Protein AF-A0A925C2P3-F1 (afdb_monomer_lite)

pLDDT: mean 89.3, std 16.52, range [30.08, 98.62]

Foldseek 3Di:
DDPPPVLVVVPPPDDPDADPVVVCVCCVPPDPVSVVVVVCCVVNVDKDKDWDWDADPVRDTDIDIHIHNDDPVDDDDCVLVVLVLLLVLLQVVQVVCVVVVDDQAPADWDDDPDPVDDTAAADPVDPVRGDGSVVLSCCCVPPVDPVSSVSSCVSCDPVNSQVVCVVSVNPD

Structure (mmCIF, N/CA/C/O backbone):
data_AF-A0A925C2P3-F1
#
_entry.id   AF-A0A925C2P3-F1
#
loop_
_atom_site.group_PDB
_atom_site.id
_atom_site.type_symbol
_atom_site.label_atom_id
_atom_site.label_alt_id
_atom_site.label_comp_id
_atom_site.label_asym_id
_atom_site.label_entity_id
_atom_site.label_seq_id
_atom_site.pdbx_PDB_ins_code
_atom_site.Cartn_x
_atom_site.Cartn_y
_atom_site.Cartn_z
_atom_site.occupancy
_atom_site.B_iso_or_equiv
_atom_site.auth_seq_id
_atom_site.auth_comp_id
_atom_site.auth_asym_id
_atom_site.auth_atom_id
_atom_site.pdbx_PDB_model_num
ATOM 1 N N . MET A 1 1 ? -20.516 -15.711 -7.154 1.00 32.41 1 MET A N 1
ATOM 2 C CA . MET A 1 1 ? -19.535 -16.122 -8.179 1.00 32.41 1 MET A CA 1
ATOM 3 C C . MET A 1 1 ? -19.329 -14.939 -9.125 1.00 32.41 1 MET A C 1
ATOM 5 O O . MET A 1 1 ? -20.010 -14.834 -10.130 1.00 32.41 1 MET A O 1
ATOM 9 N N . PHE A 1 2 ? -18.489 -13.970 -8.743 1.00 30.08 2 PHE A N 1
ATOM 10 C CA . PHE A 1 2 ? -18.128 -12.832 -9.598 1.00 30.08 2 PHE A CA 1
ATOM 11 C C . PHE A 1 2 ? -16.736 -13.103 -10.160 1.00 30.08 2 PHE A C 1
ATOM 13 O O . PHE A 1 2 ? -15.729 -12.717 -9.575 1.00 30.08 2 PHE A O 1
ATOM 20 N N . THR A 1 3 ? -16.671 -13.831 -11.271 1.00 40.31 3 THR A N 1
ATOM 21 C CA . THR A 1 3 ? -15.443 -13.973 -12.056 1.00 40.31 3 THR A CA 1
ATOM 22 C C . THR A 1 3 ? -15.193 -12.646 -12.766 1.00 40.31 3 THR A C 1
ATOM 24 O O . THR A 1 3 ? -15.747 -12.360 -13.829 1.00 40.31 3 THR A O 1
ATOM 27 N N . SER A 1 4 ? -14.415 -11.779 -12.125 1.00 38.50 4 SER A N 1
ATOM 28 C CA . SER A 1 4 ? -13.948 -10.529 -12.711 1.00 38.50 4 SER A CA 1
ATOM 29 C C . SER A 1 4 ? -12.976 -10.842 -13.852 1.00 38.50 4 SER A C 1
ATOM 31 O O . SER A 1 4 ? -11.792 -11.080 -13.624 1.00 38.50 4 SER A O 1
ATOM 33 N N . LYS A 1 5 ? -13.461 -10.787 -15.099 1.00 34.72 5 LYS A N 1
ATOM 34 C CA . LYS A 1 5 ? -12.624 -10.781 -16.318 1.00 34.72 5 LYS A CA 1
ATOM 35 C C . LYS A 1 5 ? -11.516 -9.714 -16.285 1.00 34.72 5 LYS A C 1
ATOM 37 O O . LYS A 1 5 ? -10.525 -9.833 -17.001 1.00 34.72 5 LYS A O 1
ATOM 42 N N . ALA A 1 6 ? -11.659 -8.677 -15.456 1.00 40.41 6 ALA A N 1
ATOM 43 C CA . ALA A 1 6 ? -10.630 -7.657 -15.289 1.00 40.41 6 ALA A CA 1
ATOM 44 C C . ALA A 1 6 ? -9.373 -8.195 -14.580 1.00 40.41 6 ALA A C 1
ATOM 46 O O . ALA A 1 6 ? -8.286 -7.691 -14.840 1.00 40.41 6 ALA A O 1
ATOM 47 N N . PHE A 1 7 ? -9.499 -9.231 -13.741 1.00 39.03 7 PHE A N 1
ATOM 48 C CA . PHE A 1 7 ? -8.364 -9.798 -13.006 1.00 39.03 7 PHE A CA 1
ATOM 49 C C . PHE A 1 7 ? -7.545 -10.781 -13.856 1.00 39.03 7 PHE A C 1
ATOM 51 O O . PHE A 1 7 ? -6.320 -10.717 -13.850 1.00 39.03 7 PHE A O 1
ATOM 58 N N . GLU A 1 8 ? -8.197 -11.598 -14.692 1.00 32.56 8 GLU A N 1
ATOM 59 C CA . GLU A 1 8 ? -7.490 -12.463 -15.657 1.00 32.56 8 GLU A CA 1
ATOM 60 C C . GLU A 1 8 ? -6.666 -11.660 -16.679 1.00 32.56 8 GLU A C 1
ATOM 62 O O . GLU A 1 8 ? -5.642 -12.130 -17.173 1.00 32.56 8 GLU A O 1
ATOM 67 N N . THR A 1 9 ? -7.058 -10.411 -16.947 1.00 38.78 9 THR A N 1
ATOM 68 C CA . THR A 1 9 ? -6.320 -9.519 -17.856 1.00 38.78 9 THR A CA 1
ATOM 69 C C . THR A 1 9 ? -5.008 -9.010 -17.236 1.00 38.78 9 THR A C 1
ATOM 71 O O . THR A 1 9 ? -4.098 -8.635 -17.969 1.00 38.78 9 THR A O 1
ATOM 74 N N . PHE A 1 10 ? -4.869 -9.027 -15.904 1.00 43.25 10 PHE A N 1
ATOM 75 C CA . PHE A 1 10 ? -3.650 -8.576 -15.222 1.00 43.25 10 PHE A CA 1
ATOM 76 C C . PHE A 1 10 ? -2.522 -9.621 -15.274 1.00 43.25 10 PHE A C 1
ATOM 78 O O . PHE A 1 10 ? -1.349 -9.261 -15.291 1.00 43.25 10 PHE A O 1
ATOM 85 N N . LEU A 1 11 ? -2.870 -10.912 -15.352 1.00 41.72 11 LEU A N 1
ATOM 86 C CA . LEU A 1 11 ? -1.906 -12.021 -15.315 1.00 41.72 11 LEU A CA 1
ATOM 87 C C . LEU A 1 11 ? -1.462 -12.511 -16.703 1.00 41.72 11 LEU A C 1
ATOM 89 O O . LEU A 1 11 ? -0.439 -13.181 -16.817 1.00 41.72 11 LEU A O 1
ATOM 93 N N . MET A 1 12 ? -2.167 -12.151 -17.780 1.00 40.62 12 MET A N 1
ATOM 94 C CA . MET A 1 12 ? -1.758 -12.495 -19.148 1.00 40.62 12 MET A CA 1
ATOM 95 C C . MET A 1 12 ? -0.892 -11.406 -19.795 1.00 40.62 12 MET A C 1
ATOM 97 O O . MET A 1 12 ? -1.240 -10.832 -20.828 1.00 40.62 12 MET A O 1
ATOM 101 N N . VAL A 1 13 ? 0.290 -11.150 -19.228 1.00 48.12 13 VAL A N 1
ATOM 102 C CA . VAL A 1 13 ? 1.361 -10.464 -19.968 1.00 48.12 13 VAL A CA 1
ATOM 103 C C . VAL A 1 13 ? 1.986 -11.477 -20.929 1.00 48.12 13 VAL A C 1
ATOM 105 O O . VAL A 1 13 ? 2.856 -12.269 -20.573 1.00 48.12 13 VAL A O 1
ATOM 108 N N . LYS A 1 14 ? 1.511 -11.482 -22.180 1.00 43.12 14 LYS A N 1
ATOM 109 C CA . LYS A 1 14 ? 2.168 -12.204 -23.275 1.00 43.12 14 LYS A CA 1
ATOM 110 C C . LYS A 1 14 ? 3.537 -11.562 -23.552 1.00 43.12 14 LYS A C 1
ATOM 112 O O . LYS A 1 14 ? 3.620 -10.474 -24.109 1.00 43.12 14 LYS A O 1
ATOM 117 N N . SER A 1 15 ? 4.591 -12.303 -23.213 1.00 44.00 15 SER A N 1
ATOM 118 C CA . SER A 1 15 ? 6.022 -12.054 -23.463 1.00 44.00 15 SER A CA 1
ATOM 119 C C . SER A 1 15 ? 6.695 -10.937 -22.643 1.00 44.00 15 SER A C 1
ATOM 121 O O . SER A 1 15 ? 6.367 -9.755 -22.724 1.00 44.00 15 SER A O 1
ATOM 123 N N . TYR A 1 16 ? 7.715 -11.344 -21.884 1.00 54.50 16 TYR A N 1
ATOM 124 C CA . TYR A 1 16 ? 8.646 -10.499 -21.131 1.00 54.50 16 TYR A CA 1
ATOM 125 C C . TYR A 1 16 ? 9.708 -9.872 -22.054 1.00 54.50 16 TYR A C 1
ATOM 127 O O . TYR A 1 16 ? 10.902 -10.080 -21.859 1.00 54.50 16 TYR A O 1
ATOM 135 N N . GLN A 1 17 ? 9.304 -9.177 -23.120 1.00 59.97 17 GLN A N 1
ATOM 136 C CA . GLN A 1 17 ? 10.251 -8.388 -23.913 1.00 59.97 17 GLN A CA 1
ATOM 137 C C . GLN A 1 17 ? 10.283 -6.936 -23.452 1.00 59.97 17 GLN A C 1
ATOM 139 O O . GLN A 1 17 ? 9.242 -6.279 -23.368 1.00 59.97 17 GLN A O 1
ATOM 144 N N . ASP A 1 18 ? 11.485 -6.438 -23.165 1.00 73.19 18 ASP A N 1
ATOM 145 C CA . ASP A 1 18 ? 11.716 -5.032 -22.858 1.00 73.19 18 ASP A CA 1
ATOM 146 C C . ASP A 1 18 ? 11.095 -4.150 -23.939 1.00 73.19 18 ASP A C 1
ATOM 148 O O . ASP A 1 18 ? 11.393 -4.257 -25.130 1.00 73.19 18 ASP A O 1
ATOM 152 N N . THR A 1 19 ? 10.225 -3.241 -23.516 1.00 78.62 19 THR A N 1
ATOM 153 C CA . THR A 1 19 ? 9.612 -2.309 -24.450 1.00 78.62 19 THR A CA 1
ATOM 154 C C . THR A 1 19 ? 10.588 -1.185 -24.754 1.00 78.62 19 THR A C 1
ATOM 156 O O . THR A 1 19 ? 10.942 -0.379 -23.889 1.00 78.62 19 THR A O 1
ATOM 159 N N . THR A 1 20 ? 10.993 -1.082 -26.020 1.00 86.88 20 THR A N 1
ATOM 160 C CA . THR A 1 20 ? 11.868 -0.002 -26.496 1.00 86.88 20 THR A CA 1
ATOM 161 C C . THR A 1 20 ? 11.282 1.377 -26.190 1.00 86.88 20 THR A C 1
ATOM 163 O O . THR A 1 20 ? 12.023 2.308 -25.890 1.00 86.88 20 THR A O 1
ATOM 166 N N . PHE A 1 21 ? 9.949 1.495 -26.182 1.00 90.56 21 PHE A N 1
ATOM 167 C CA . PHE A 1 21 ? 9.240 2.718 -25.813 1.00 90.56 21 PHE A CA 1
ATOM 168 C C . PHE A 1 21 ? 9.634 3.243 -24.425 1.00 90.56 21 PHE A C 1
ATOM 170 O O . PHE A 1 21 ? 10.065 4.389 -24.322 1.00 90.56 21 PHE A O 1
ATOM 177 N N . LEU A 1 22 ? 9.513 2.426 -23.369 1.00 90.56 22 LEU A N 1
ATOM 178 C CA . LEU A 1 22 ? 9.744 2.889 -21.996 1.00 90.56 22 LEU A CA 1
ATOM 179 C C . LEU A 1 22 ? 11.212 3.256 -21.778 1.00 90.56 22 LEU A C 1
ATOM 181 O O . LEU A 1 22 ? 11.508 4.310 -21.217 1.00 90.56 22 LEU A O 1
ATOM 185 N N . ARG A 1 23 ? 12.132 2.440 -22.306 1.00 90.56 23 ARG A N 1
ATOM 186 C CA . ARG A 1 23 ? 13.568 2.741 -22.290 1.00 90.56 23 ARG A CA 1
ATOM 187 C C . ARG A 1 23 ? 13.873 4.074 -22.980 1.00 90.56 23 ARG A C 1
ATOM 189 O O . ARG A 1 23 ? 14.553 4.918 -22.400 1.00 90.56 23 ARG A O 1
ATOM 196 N N . ASN A 1 24 ? 13.364 4.284 -24.194 1.00 92.62 24 ASN A N 1
ATOM 197 C CA . ASN A 1 24 ? 13.619 5.508 -24.959 1.00 92.62 24 ASN A CA 1
ATOM 198 C C . ASN A 1 24 ? 12.997 6.740 -24.295 1.00 92.62 24 ASN A C 1
ATOM 200 O O . ASN A 1 24 ? 13.617 7.804 -24.265 1.00 92.62 24 ASN A O 1
ATOM 204 N N . LEU A 1 25 ? 11.794 6.603 -23.731 1.00 92.50 25 LEU A N 1
ATOM 205 C CA . LEU A 1 25 ? 11.141 7.669 -22.979 1.00 92.50 25 LEU A CA 1
ATOM 206 C C . LEU A 1 25 ? 11.994 8.088 -21.777 1.00 92.50 25 LEU A C 1
ATOM 208 O O . LEU A 1 25 ? 12.277 9.274 -21.619 1.00 92.50 25 LEU A O 1
ATOM 212 N N . LEU A 1 26 ? 12.454 7.121 -20.978 1.00 92.94 26 LEU A N 1
ATOM 213 C CA . LEU A 1 26 ? 13.310 7.386 -19.823 1.00 92.94 26 LEU A CA 1
ATOM 214 C C . LEU A 1 26 ? 14.617 8.054 -20.250 1.00 92.94 26 LEU A C 1
ATOM 216 O O . LEU A 1 26 ? 14.940 9.114 -19.735 1.00 92.94 26 LEU A O 1
ATOM 220 N N . ILE A 1 27 ? 15.342 7.502 -21.226 1.00 91.31 27 ILE A N 1
ATOM 221 C CA . ILE A 1 27 ? 16.639 8.053 -21.655 1.00 91.31 27 ILE A CA 1
ATOM 222 C C . ILE A 1 27 ? 16.495 9.471 -22.228 1.00 91.31 27 ILE A C 1
ATOM 224 O O . ILE A 1 27 ? 17.313 10.339 -21.924 1.00 91.31 27 ILE A O 1
ATOM 228 N N . SER A 1 28 ? 15.458 9.721 -23.034 1.00 95.00 28 SER A N 1
ATOM 229 C CA . SER A 1 28 ? 15.255 11.023 -23.688 1.00 95.00 28 SER A CA 1
ATOM 230 C C . SER A 1 28 ? 14.769 12.125 -22.744 1.00 95.00 28 SER A C 1
ATOM 232 O O . SER A 1 28 ? 14.968 13.302 -23.044 1.00 95.00 28 SER A O 1
ATOM 234 N N . LYS A 1 29 ? 14.127 11.774 -21.621 1.00 9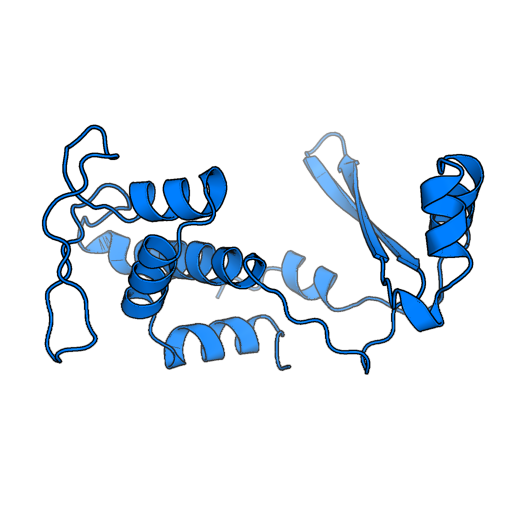5.69 29 LYS A N 1
ATOM 235 C CA . LYS A 1 29 ? 13.552 12.734 -20.659 1.00 95.69 29 LYS A CA 1
ATOM 236 C C . LYS A 1 29 ? 14.267 12.776 -19.307 1.00 95.69 29 LYS A C 1
ATOM 238 O O . LYS A 1 29 ? 13.998 13.679 -18.522 1.00 95.69 29 LYS A O 1
ATOM 243 N N . ALA A 1 30 ? 15.148 11.821 -19.020 1.00 95.00 30 ALA A N 1
ATOM 244 C CA . ALA A 1 30 ? 15.864 11.740 -17.755 1.00 95.00 30 ALA A CA 1
ATOM 245 C C . ALA A 1 30 ? 16.805 12.932 -17.541 1.00 95.00 30 ALA A C 1
ATOM 247 O O . ALA A 1 30 ? 17.509 13.366 -18.456 1.00 95.00 30 ALA A O 1
ATOM 248 N N . SER A 1 31 ? 16.881 13.387 -16.291 1.00 97.31 31 SER A N 1
ATOM 249 C CA . SER A 1 31 ? 17.992 14.208 -15.812 1.00 97.31 31 SER A CA 1
ATOM 250 C C . SER A 1 31 ? 19.310 13.435 -15.902 1.00 97.31 31 SER A C 1
ATOM 252 O O . SER A 1 31 ? 19.324 12.202 -15.932 1.00 97.31 31 SER A O 1
ATOM 254 N N . ASP A 1 32 ? 20.441 14.135 -15.869 1.00 97.06 32 ASP A N 1
ATOM 255 C CA . ASP A 1 32 ? 21.754 13.477 -15.913 1.00 97.06 32 ASP A CA 1
ATOM 256 C C . ASP A 1 32 ? 22.007 12.581 -14.688 1.00 97.06 32 ASP A C 1
ATOM 258 O O . ASP A 1 32 ? 22.634 11.523 -14.800 1.00 97.06 32 ASP A O 1
ATOM 262 N N . SER A 1 33 ? 21.424 12.931 -13.534 1.00 96.31 33 SER A N 1
ATOM 263 C CA . SER A 1 33 ? 21.415 12.072 -12.345 1.00 96.31 33 SER A CA 1
ATOM 264 C C . SER A 1 33 ? 20.683 10.752 -12.595 1.00 96.31 33 SER A C 1
ATOM 266 O O . SER A 1 33 ? 21.218 9.683 -12.300 1.00 96.31 33 SER A O 1
ATOM 268 N N . LEU A 1 34 ? 19.496 10.797 -13.205 1.00 95.31 34 LEU A N 1
ATOM 269 C CA . LEU A 1 34 ? 18.747 9.591 -13.538 1.00 95.31 34 LEU A CA 1
ATOM 270 C C . LEU A 1 34 ? 19.455 8.786 -14.636 1.00 95.31 34 LEU A C 1
ATOM 272 O O . LEU A 1 34 ? 19.565 7.572 -14.503 1.00 95.31 34 LEU A O 1
ATOM 276 N N . LYS A 1 35 ? 20.024 9.422 -15.670 1.00 95.56 35 LYS A N 1
ATOM 277 C CA . LYS A 1 35 ? 20.834 8.719 -16.687 1.00 95.56 35 LYS A CA 1
ATOM 278 C C . LYS A 1 35 ? 22.009 7.964 -16.062 1.00 95.56 35 LYS A C 1
ATOM 280 O O . LYS A 1 35 ? 22.275 6.832 -16.455 1.00 95.56 35 LYS A O 1
ATOM 285 N N . SER A 1 36 ? 22.665 8.551 -15.060 1.00 95.88 36 SER A N 1
ATOM 286 C CA . SER A 1 36 ? 23.774 7.914 -14.337 1.00 95.88 36 SER A CA 1
ATOM 287 C C . SER A 1 36 ? 23.339 6.655 -13.575 1.00 95.88 36 SER A C 1
ATOM 289 O O . SER A 1 36 ? 24.089 5.681 -13.519 1.00 95.88 36 SER A O 1
ATOM 291 N N . ILE A 1 37 ? 22.118 6.652 -13.028 1.00 95.88 37 ILE A N 1
ATOM 292 C CA . ILE A 1 37 ? 21.497 5.471 -12.407 1.00 95.88 37 ILE A CA 1
ATOM 293 C C . ILE A 1 37 ? 21.146 4.433 -13.477 1.00 95.88 37 ILE A C 1
ATOM 295 O O . ILE A 1 37 ? 21.514 3.263 -13.362 1.00 95.88 37 ILE A O 1
ATOM 299 N N . LEU A 1 38 ? 20.475 4.863 -14.550 1.00 94.38 38 LEU A N 1
ATOM 300 C CA . LEU A 1 38 ? 20.035 3.986 -15.636 1.00 94.38 38 LEU A CA 1
ATOM 301 C C . LEU A 1 38 ? 21.212 3.291 -16.338 1.00 94.38 38 LEU A C 1
ATOM 303 O O . LEU A 1 38 ? 21.073 2.143 -16.753 1.00 94.38 38 LEU A O 1
ATOM 307 N N . ALA A 1 39 ? 22.377 3.939 -16.413 1.00 94.56 39 ALA A N 1
ATOM 308 C CA . ALA A 1 39 ? 23.606 3.379 -16.974 1.00 94.56 39 ALA A CA 1
ATOM 309 C C . ALA A 1 39 ? 24.283 2.312 -16.088 1.00 94.56 39 ALA A C 1
ATOM 311 O O . ALA A 1 39 ? 25.212 1.653 -16.551 1.00 94.56 39 ALA A O 1
ATOM 312 N N . LYS A 1 40 ? 23.839 2.119 -14.835 1.00 96.12 40 LYS A N 1
ATO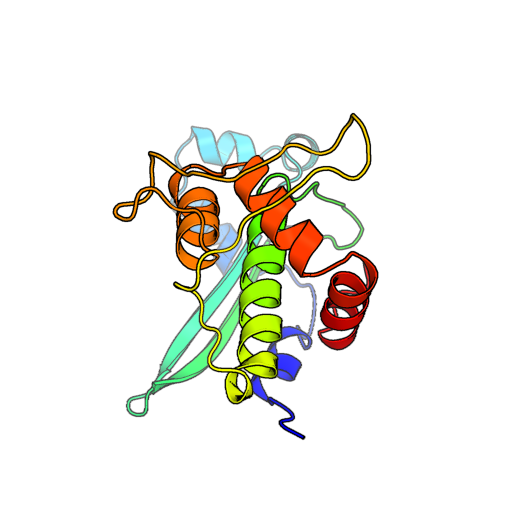M 313 C CA . LYS A 1 40 ? 24.405 1.139 -13.884 1.00 96.12 40 LYS A CA 1
ATOM 314 C C . LYS A 1 40 ? 23.355 0.119 -13.408 1.00 96.12 40 LYS A C 1
ATOM 316 O O . LYS A 1 40 ? 23.085 0.014 -12.207 1.00 96.12 40 LYS A O 1
ATOM 321 N N . PRO A 1 41 ? 22.761 -0.647 -14.340 1.00 92.62 41 PRO A N 1
ATOM 322 C CA . PRO A 1 41 ? 21.687 -1.593 -14.054 1.00 92.62 41 PRO A CA 1
ATOM 323 C C . PRO A 1 41 ? 22.044 -2.652 -12.999 1.00 92.62 41 PRO A C 1
ATOM 325 O O . PRO A 1 41 ? 21.207 -2.975 -12.156 1.00 92.62 41 PRO A O 1
ATOM 328 N N . GLU A 1 42 ? 23.280 -3.146 -13.000 1.00 92.81 42 GLU A N 1
ATOM 329 C CA . GLU A 1 42 ? 23.749 -4.179 -12.061 1.00 92.81 42 GLU A CA 1
ATOM 330 C C . GLU A 1 42 ? 23.930 -3.659 -10.628 1.00 92.81 42 GLU A C 1
ATOM 332 O O . GLU A 1 42 ? 23.870 -4.424 -9.671 1.00 92.81 42 GLU A O 1
ATOM 337 N N . VAL A 1 43 ? 24.115 -2.345 -10.465 1.00 95.12 43 VAL A N 1
ATOM 338 C CA . VAL A 1 43 ? 24.282 -1.711 -9.148 1.00 95.12 43 VAL A CA 1
ATOM 339 C C . VAL A 1 43 ? 22.925 -1.377 -8.541 1.00 95.12 43 VAL A C 1
ATOM 341 O O . VAL A 1 43 ? 22.659 -1.697 -7.387 1.00 95.12 43 VAL A O 1
ATOM 344 N N . PHE A 1 44 ? 22.059 -0.726 -9.320 1.00 94.56 44 PHE A N 1
ATOM 345 C CA . PHE A 1 44 ? 20.787 -0.202 -8.815 1.00 94.56 44 PHE A CA 1
ATOM 346 C C . PHE A 1 44 ? 19.614 -1.159 -8.985 1.00 94.56 44 PHE A C 1
ATOM 348 O O . PHE A 1 44 ? 18.563 -0.919 -8.397 1.00 94.56 44 PHE A O 1
ATOM 355 N N . ARG A 1 45 ? 19.781 -2.220 -9.790 1.00 93.94 45 ARG A N 1
ATOM 356 C CA . ARG A 1 45 ? 18.834 -3.338 -9.909 1.00 93.94 45 ARG A CA 1
ATOM 357 C C . ARG A 1 45 ? 17.398 -2.899 -10.218 1.00 93.94 45 ARG A C 1
ATOM 359 O O . ARG A 1 45 ? 16.450 -3.578 -9.891 1.00 93.94 45 ARG A O 1
ATOM 366 N N . TYR A 1 46 ? 17.200 -1.738 -10.835 1.00 93.00 46 TYR A N 1
ATOM 367 C CA . TYR A 1 46 ? 15.854 -1.230 -11.079 1.00 93.00 46 TYR A CA 1
ATOM 368 C C . TYR A 1 46 ? 15.094 -2.122 -12.069 1.00 93.00 46 TYR A C 1
ATOM 370 O O . TYR A 1 46 ? 15.672 -2.618 -13.041 1.00 93.00 46 TYR A O 1
ATOM 378 N N . GLN A 1 47 ? 13.784 -2.217 -11.855 1.00 93.38 47 GLN A N 1
ATOM 379 C CA . GLN A 1 47 ? 12.821 -2.778 -12.795 1.00 93.38 47 GLN A CA 1
ATOM 380 C C . GLN A 1 47 ? 11.624 -1.841 -12.884 1.00 93.38 47 GLN A C 1
ATOM 382 O O . GLN A 1 47 ? 11.194 -1.282 -11.873 1.00 93.38 47 GLN A O 1
ATOM 387 N N . LEU A 1 48 ? 11.095 -1.639 -14.090 1.00 93.44 48 LEU A N 1
ATOM 388 C CA . LEU A 1 48 ? 9.950 -0.762 -14.302 1.00 93.44 48 LEU A CA 1
ATOM 389 C C . LEU A 1 48 ? 8.864 -1.498 -15.067 1.00 93.44 48 LEU A C 1
ATOM 391 O O . LEU A 1 48 ? 9.102 -2.036 -16.147 1.00 93.44 48 LEU A O 1
ATOM 395 N N . ILE A 1 49 ? 7.660 -1.449 -14.510 1.00 92.56 49 ILE A N 1
ATOM 396 C CA . ILE A 1 49 ? 6.424 -1.882 -15.148 1.00 92.56 49 ILE A CA 1
ATOM 397 C C . ILE A 1 49 ? 5.526 -0.650 -15.214 1.00 92.56 49 ILE A C 1
ATOM 399 O O . ILE A 1 49 ? 5.251 -0.013 -14.198 1.00 92.56 49 ILE A O 1
ATOM 403 N N . TYR A 1 50 ? 5.091 -0.295 -16.416 1.00 93.06 50 TYR A N 1
ATOM 404 C CA . TYR A 1 50 ? 4.178 0.811 -16.661 1.00 93.06 50 TYR A CA 1
ATOM 405 C C . TYR A 1 50 ? 2.993 0.316 -17.483 1.00 93.06 50 TYR A C 1
ATOM 407 O O . TYR A 1 50 ? 3.143 -0.088 -18.632 1.00 93.06 50 TYR A O 1
ATOM 415 N N . THR A 1 51 ? 1.797 0.386 -16.910 1.00 93.25 51 THR A N 1
ATOM 416 C CA . THR A 1 51 ? 0.554 0.080 -17.620 1.00 93.25 51 THR A CA 1
ATOM 417 C C . THR A 1 51 ? -0.148 1.382 -17.966 1.00 93.25 51 THR A C 1
ATOM 419 O O . THR A 1 51 ? -0.629 2.093 -17.082 1.00 93.25 51 THR A O 1
ATOM 422 N N . ARG A 1 52 ? -0.242 1.695 -19.261 1.00 92.88 52 ARG A N 1
ATOM 423 C CA . ARG A 1 52 ? -1.114 2.770 -19.737 1.00 92.88 52 ARG A CA 1
ATOM 424 C C . ARG A 1 52 ? -2.552 2.266 -19.761 1.00 92.88 52 ARG A C 1
ATOM 426 O O . ARG A 1 52 ? -2.828 1.204 -20.321 1.00 92.88 52 ARG A O 1
ATOM 433 N N . ILE A 1 53 ? -3.450 3.038 -19.157 1.00 95.25 53 ILE A N 1
ATOM 434 C CA . ILE A 1 53 ? -4.884 2.750 -19.099 1.00 95.25 53 ILE A CA 1
ATOM 435 C C . ILE A 1 53 ? -5.608 3.793 -19.948 1.00 95.25 53 ILE A C 1
ATOM 437 O O . ILE A 1 53 ? -5.836 4.913 -19.496 1.00 95.25 53 ILE A O 1
ATOM 441 N N . ASP A 1 54 ? -5.979 3.413 -21.165 1.00 95.56 54 ASP A N 1
ATOM 442 C CA . ASP A 1 54 ? -6.758 4.249 -22.078 1.00 95.56 54 ASP A CA 1
ATOM 443 C C . ASP A 1 54 ? -8.245 3.921 -21.910 1.00 95.56 54 ASP A C 1
ATOM 445 O O . ASP A 1 54 ? -8.616 2.752 -21.825 1.00 95.56 54 ASP A O 1
ATOM 449 N N . ARG A 1 55 ? -9.124 4.924 -21.832 1.00 97.38 55 ARG A N 1
ATOM 450 C CA . ARG A 1 55 ? -10.565 4.709 -21.620 1.00 97.38 55 ARG A CA 1
ATOM 451 C C . ARG A 1 55 ? -11.368 5.251 -22.789 1.00 97.38 55 ARG A C 1
ATOM 453 O O . ARG A 1 55 ? -11.134 6.369 -23.236 1.00 97.38 55 ARG A O 1
ATOM 460 N N . ASP A 1 56 ? -12.322 4.462 -23.277 1.00 96.69 56 ASP A N 1
ATOM 461 C CA . ASP A 1 56 ? -13.218 4.908 -24.344 1.00 96.69 56 ASP A CA 1
ATOM 462 C C . ASP A 1 56 ? -14.308 5.871 -23.830 1.00 96.69 56 ASP A C 1
ATOM 464 O O . ASP A 1 56 ? -14.439 6.129 -22.631 1.00 96.69 56 ASP A O 1
ATOM 468 N N . LYS A 1 57 ? -15.151 6.377 -24.741 1.00 97.69 57 LYS A N 1
ATOM 469 C CA . LYS A 1 57 ? -16.276 7.277 -24.411 1.00 97.69 57 LYS A CA 1
ATOM 470 C C . LYS A 1 57 ? -17.301 6.672 -23.432 1.00 97.69 57 LYS A C 1
ATOM 472 O O . LYS A 1 57 ? -18.143 7.400 -22.921 1.00 97.69 57 LYS A O 1
ATOM 477 N N . ARG A 1 58 ? -17.262 5.357 -23.189 1.00 97.19 58 ARG A N 1
ATOM 478 C CA . ARG A 1 58 ? -18.111 4.621 -22.234 1.00 97.19 58 ARG A CA 1
ATOM 479 C C . ARG A 1 58 ? -17.336 4.207 -20.976 1.00 97.19 58 ARG A C 1
ATOM 481 O O . ARG A 1 58 ? -17.801 3.345 -20.236 1.00 97.19 58 ARG A O 1
ATOM 488 N N . ASN A 1 59 ? -16.166 4.803 -20.733 1.00 95.06 59 ASN A N 1
ATOM 489 C CA . ASN A 1 59 ? -15.287 4.534 -19.595 1.00 95.06 59 ASN A CA 1
ATOM 490 C C . ASN A 1 59 ? -14.690 3.108 -19.564 1.00 95.06 59 ASN A C 1
ATOM 492 O O . ASN A 1 59 ? -14.155 2.686 -18.532 1.00 95.06 59 ASN A O 1
ATOM 496 N N . ARG A 1 60 ? -14.749 2.357 -20.677 1.00 96.44 60 ARG A N 1
ATOM 497 C CA . ARG A 1 60 ? -14.186 0.999 -20.759 1.00 96.44 60 ARG A CA 1
ATOM 498 C C . ARG A 1 60 ? -12.666 1.076 -20.935 1.00 96.44 60 ARG A C 1
ATOM 500 O O . ARG A 1 60 ? -12.222 1.741 -21.874 1.00 96.44 60 ARG A O 1
ATOM 507 N N . PRO A 1 61 ? -11.869 0.433 -20.061 1.00 96.38 61 PRO A N 1
ATOM 508 C CA . PRO A 1 61 ? -10.416 0.515 -20.127 1.00 96.38 61 PRO A CA 1
ATOM 509 C C . PRO A 1 61 ? -9.828 -0.437 -21.178 1.00 96.38 61 PRO A C 1
ATOM 511 O O . PRO A 1 61 ? -10.265 -1.577 -21.315 1.00 96.38 61 PRO A O 1
ATOM 514 N N . THR A 1 62 ? -8.793 0.030 -21.869 1.00 95.38 62 THR A N 1
ATOM 515 C CA . THR A 1 62 ? -7.844 -0.753 -22.663 1.00 95.38 62 THR A CA 1
ATOM 516 C C . THR A 1 62 ? -6.465 -0.588 -22.037 1.00 95.38 62 THR A C 1
ATOM 518 O O . THR A 1 62 ? -6.051 0.528 -21.720 1.00 95.38 62 THR A O 1
ATOM 521 N N . PHE A 1 63 ? -5.759 -1.699 -21.837 1.00 94.44 63 PHE A N 1
ATOM 522 C CA . PHE A 1 63 ? -4.463 -1.718 -21.165 1.00 94.44 63 PHE A CA 1
ATOM 523 C C . PHE A 1 63 ? -3.340 -1.896 -22.184 1.00 94.44 63 PHE A C 1
ATOM 525 O O . PHE A 1 63 ? -3.366 -2.835 -22.977 1.00 94.44 63 PHE A O 1
ATOM 532 N N . THR A 1 64 ? -2.342 -1.015 -22.140 1.00 92.88 64 THR A N 1
ATOM 533 C CA . THR A 1 64 ? -1.075 -1.196 -22.861 1.00 92.88 64 THR A CA 1
ATOM 534 C C . THR A 1 64 ? 0.049 -1.314 -21.841 1.00 92.88 64 THR A C 1
ATOM 536 O O . THR A 1 64 ? 0.321 -0.363 -21.111 1.00 92.88 64 THR A O 1
ATOM 539 N N . ASN A 1 65 ? 0.687 -2.481 -21.775 1.00 90.81 65 ASN A N 1
ATOM 540 C CA . ASN A 1 65 ? 1.764 -2.745 -20.826 1.00 90.81 65 ASN A CA 1
ATOM 541 C C . ASN A 1 65 ? 3.125 -2.424 -21.444 1.00 90.81 65 ASN A C 1
ATOM 543 O O . ASN A 1 65 ? 3.418 -2.806 -22.576 1.00 90.81 65 ASN A O 1
ATOM 547 N N . TYR A 1 66 ? 3.960 -1.760 -20.659 1.00 92.88 66 TYR A N 1
ATOM 548 C CA . TYR A 1 66 ? 5.343 -1.451 -20.958 1.00 92.88 66 TYR A CA 1
ATOM 549 C C . TYR A 1 66 ? 6.216 -1.954 -19.819 1.00 92.88 66 TYR A C 1
ATOM 551 O O . TYR A 1 66 ? 5.865 -1.821 -18.648 1.00 92.88 66 TYR A O 1
ATOM 559 N N . GLN A 1 67 ? 7.365 -2.512 -20.161 1.00 92.62 67 GLN A N 1
ATOM 560 C CA . GLN A 1 67 ? 8.309 -3.046 -19.188 1.00 92.62 67 GLN A CA 1
ATOM 561 C C . GLN A 1 67 ? 9.737 -2.698 -19.584 1.00 92.62 67 GLN A C 1
ATOM 563 O O . GLN A 1 67 ? 10.031 -2.516 -20.772 1.00 92.62 67 GLN A O 1
ATOM 568 N N . PHE A 1 68 ? 10.600 -2.567 -18.583 1.00 92.75 68 PHE A N 1
ATOM 569 C CA . PHE A 1 68 ? 12.022 -2.3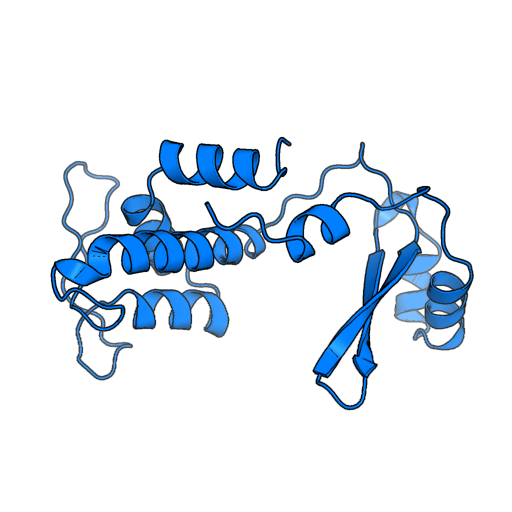19 -18.755 1.00 92.75 68 PHE A CA 1
ATOM 570 C C . PHE A 1 68 ? 12.809 -3.000 -17.631 1.00 92.75 68 PHE A C 1
ATOM 572 O O . PHE A 1 68 ? 12.561 -2.723 -16.453 1.00 92.75 68 PHE A O 1
ATOM 579 N N . ARG A 1 69 ? 13.745 -3.879 -18.014 1.00 92.31 69 ARG A N 1
ATOM 580 C CA . ARG A 1 69 ? 14.547 -4.737 -17.127 1.00 92.31 69 ARG A CA 1
ATOM 581 C C . ARG A 1 69 ? 13.729 -5.657 -16.224 1.00 92.31 69 ARG A C 1
ATOM 583 O O . ARG A 1 69 ? 14.145 -5.963 -15.113 1.00 92.31 69 ARG A O 1
ATOM 590 N N . LEU A 1 70 ? 12.564 -6.104 -16.682 1.00 91.00 70 LEU A N 1
ATOM 591 C CA . LEU A 1 70 ? 11.742 -7.004 -15.880 1.00 91.00 70 LEU A CA 1
ATOM 592 C C . LEU A 1 70 ? 12.432 -8.371 -15.744 1.00 91.00 70 LEU A C 1
ATOM 594 O O . LEU A 1 70 ? 12.646 -9.070 -16.732 1.00 91.00 70 LEU A O 1
ATOM 598 N N . ASN A 1 71 ? 12.754 -8.755 -14.511 1.00 89.56 71 ASN A N 1
ATOM 599 C CA . ASN A 1 71 ? 13.351 -10.038 -14.168 1.00 89.56 71 ASN A CA 1
ATOM 600 C C . ASN A 1 71 ? 12.640 -10.623 -12.945 1.00 89.56 71 ASN A C 1
ATOM 602 O O . ASN A 1 71 ? 12.875 -10.210 -11.812 1.00 89.56 71 ASN A O 1
ATOM 606 N N . LYS A 1 72 ? 11.804 -11.636 -13.180 1.00 86.50 72 LYS A N 1
ATOM 607 C CA . LYS A 1 72 ? 11.017 -12.304 -12.132 1.00 86.50 72 LYS A CA 1
ATOM 608 C C . LYS A 1 72 ? 11.855 -13.018 -11.064 1.00 86.50 72 LYS A C 1
ATOM 610 O O . LYS A 1 72 ? 11.357 -13.264 -9.977 1.00 86.50 72 LYS A O 1
ATOM 615 N N . ASN A 1 73 ? 13.108 -13.367 -11.364 1.00 89.06 73 ASN A N 1
ATOM 616 C CA . ASN A 1 73 ? 13.984 -14.068 -10.418 1.00 89.06 73 ASN A CA 1
ATOM 617 C C . ASN A 1 73 ? 14.695 -13.100 -9.461 1.00 89.06 73 ASN A C 1
ATOM 619 O O . ASN A 1 73 ? 15.504 -13.511 -8.631 1.00 89.06 73 ASN A O 1
ATOM 623 N N . GLU A 1 74 ? 14.442 -11.804 -9.606 1.00 89.19 74 GLU A N 1
ATOM 624 C CA . GLU A 1 74 ? 15.070 -10.764 -8.821 1.00 89.19 74 GLU A CA 1
ATOM 625 C C . GLU A 1 74 ? 14.061 -10.184 -7.824 1.00 89.19 74 GLU A C 1
ATOM 627 O O . GLU A 1 74 ? 13.186 -9.396 -8.175 1.00 89.19 74 GLU A O 1
ATOM 632 N N . TYR A 1 75 ? 14.183 -10.605 -6.564 1.00 88.31 75 TYR A N 1
ATOM 633 C CA . TYR A 1 75 ? 13.281 -10.196 -5.489 1.00 88.31 75 TYR A CA 1
ATOM 634 C C . TYR A 1 75 ? 13.525 -8.752 -5.025 1.00 88.31 75 TYR A C 1
ATOM 636 O O . TYR A 1 75 ? 14.666 -8.352 -4.769 1.00 88.31 75 TYR A O 1
ATOM 644 N N . PHE A 1 76 ? 12.429 -8.015 -4.812 1.00 90.62 76 PHE A N 1
ATOM 645 C CA . PHE A 1 76 ? 12.413 -6.710 -4.151 1.00 90.62 76 PHE A CA 1
ATOM 646 C C . PHE A 1 76 ? 11.658 -6.814 -2.843 1.00 90.62 76 PHE A C 1
ATOM 648 O O . PHE A 1 76 ? 10.499 -7.221 -2.821 1.00 90.62 76 PHE A O 1
ATOM 655 N N . ASN A 1 77 ? 12.287 -6.362 -1.758 1.00 90.94 77 ASN A N 1
ATOM 656 C CA . ASN A 1 77 ? 11.553 -6.160 -0.523 1.00 90.94 77 ASN A CA 1
ATOM 657 C C . ASN A 1 77 ? 10.528 -5.027 -0.747 1.00 90.94 77 ASN A C 1
ATOM 659 O O . ASN A 1 77 ? 10.937 -3.900 -1.038 1.00 90.94 77 ASN A O 1
ATOM 663 N N . PRO A 1 78 ? 9.219 -5.291 -0.597 1.00 92.06 78 PRO A N 1
ATOM 664 C CA . PRO A 1 78 ? 8.168 -4.299 -0.832 1.00 92.06 78 PRO A CA 1
ATOM 665 C C . PRO A 1 78 ? 8.195 -3.116 0.149 1.00 92.06 78 PRO A C 1
ATOM 667 O O . PRO A 1 78 ? 7.509 -2.116 -0.076 1.00 92.06 78 PRO A O 1
ATOM 670 N N . ALA A 1 79 ? 8.956 -3.204 1.245 1.00 95.00 79 ALA A N 1
ATOM 671 C CA . ALA A 1 79 ? 8.964 -2.212 2.314 1.00 95.00 79 ALA A CA 1
ATOM 672 C C . ALA A 1 79 ? 7.519 -1.852 2.722 1.00 95.00 79 ALA A C 1
ATOM 674 O O . ALA A 1 79 ? 6.689 -2.734 2.924 1.00 95.00 79 ALA A O 1
ATOM 675 N N . SER A 1 80 ? 7.170 -0.566 2.807 1.00 96.94 80 SER A N 1
ATOM 676 C CA . SER A 1 80 ? 5.812 -0.142 3.185 1.00 96.94 80 SER A CA 1
ATOM 677 C C . SER A 1 80 ? 4.734 -0.398 2.121 1.00 96.94 80 SER A C 1
ATOM 679 O O . SER A 1 80 ? 3.556 -0.205 2.420 1.00 96.94 80 SER A O 1
ATOM 681 N N . MET A 1 81 ? 5.077 -0.869 0.915 1.00 94.75 81 MET A N 1
ATOM 682 C CA . MET A 1 81 ? 4.068 -1.229 -0.093 1.00 94.75 81 MET A CA 1
ATOM 683 C C . MET A 1 81 ? 3.206 -2.422 0.344 1.00 94.75 81 MET A C 1
ATOM 685 O O . MET A 1 81 ? 2.062 -2.516 -0.090 1.00 94.75 81 MET A O 1
ATOM 689 N N . VAL A 1 82 ? 3.677 -3.264 1.279 1.00 94.69 82 VAL A N 1
ATOM 690 C CA . VAL A 1 82 ? 2.873 -4.360 1.876 1.00 94.69 82 VAL A CA 1
ATOM 691 C C . VAL A 1 82 ? 1.614 -3.875 2.589 1.00 94.69 82 VAL A C 1
ATOM 693 O O . VAL A 1 82 ? 0.650 -4.625 2.746 1.00 94.69 82 VAL A O 1
ATOM 696 N N . LYS A 1 83 ? 1.597 -2.608 3.017 1.00 98.12 83 LYS A N 1
ATOM 697 C CA . LYS A 1 83 ? 0.478 -2.040 3.770 1.00 98.12 83 LYS A CA 1
ATOM 698 C C . LYS A 1 83 ? -0.762 -1.858 2.901 1.00 98.12 83 LYS A C 1
ATOM 700 O O . LYS A 1 83 ? -1.878 -1.954 3.405 1.00 98.12 83 LYS A O 1
ATOM 705 N N . MET A 1 84 ? -0.576 -1.630 1.599 1.00 97.12 84 MET A N 1
ATOM 706 C CA . MET A 1 84 ? -1.679 -1.437 0.661 1.00 97.12 84 MET A CA 1
ATOM 707 C C . MET A 1 84 ? -2.518 -2.721 0.490 1.00 97.12 84 MET A C 1
ATOM 709 O O . MET A 1 84 ? -3.728 -2.641 0.713 1.00 97.12 84 MET A O 1
ATOM 713 N N . PRO A 1 85 ? -1.939 -3.907 0.195 1.00 96.31 85 PRO A N 1
ATOM 714 C CA . PRO A 1 85 ? -2.690 -5.164 0.193 1.00 96.31 85 PRO A CA 1
ATOM 715 C C . PRO A 1 85 ? -3.438 -5.431 1.502 1.00 96.31 85 PRO A C 1
ATOM 717 O O . PRO A 1 85 ? -4.615 -5.782 1.467 1.00 96.31 85 PRO A O 1
ATOM 720 N N . ALA A 1 86 ? -2.805 -5.199 2.658 1.00 97.81 86 ALA A N 1
ATOM 721 C CA . ALA A 1 86 ? -3.465 -5.370 3.954 1.00 97.81 86 ALA A CA 1
ATOM 722 C C . ALA A 1 86 ? -4.693 -4.455 4.109 1.00 97.81 86 ALA A C 1
ATOM 724 O O . ALA A 1 86 ? -5.753 -4.912 4.541 1.00 97.81 86 ALA A O 1
ATOM 725 N N . ALA A 1 87 ? -4.584 -3.186 3.703 1.00 98.38 87 ALA A N 1
ATOM 726 C CA . ALA A 1 87 ? -5.693 -2.235 3.739 1.00 98.38 87 ALA A CA 1
ATOM 727 C C . ALA A 1 87 ? -6.855 -2.639 2.816 1.00 98.38 87 ALA A C 1
ATOM 729 O O . ALA A 1 87 ? -8.020 -2.562 3.210 1.00 98.38 87 ALA A O 1
ATOM 730 N N . PHE A 1 88 ? -6.557 -3.100 1.600 1.00 97.88 88 PHE A N 1
ATOM 731 C CA . PHE A 1 88 ? -7.587 -3.527 0.649 1.00 97.88 88 PHE A CA 1
ATOM 732 C C . PHE A 1 88 ? -8.293 -4.804 1.100 1.00 97.88 88 PHE A C 1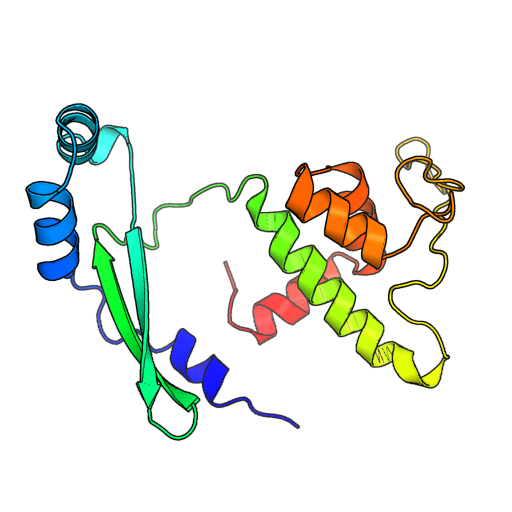
ATOM 734 O O . PHE A 1 88 ? -9.521 -4.881 1.039 1.00 97.88 88 PHE A O 1
ATOM 741 N N . LEU A 1 89 ? -7.540 -5.774 1.616 1.00 98.25 89 LEU A N 1
ATOM 742 C CA . LEU A 1 89 ? -8.102 -7.006 2.162 1.00 98.25 89 LEU A CA 1
ATOM 743 C C . LEU A 1 89 ? -8.947 -6.746 3.413 1.00 98.25 89 LEU A C 1
ATOM 745 O O . LEU A 1 89 ? -9.991 -7.379 3.564 1.00 98.25 89 LEU A O 1
ATOM 749 N N . ALA A 1 90 ? -8.577 -5.763 4.242 1.00 98.19 90 ALA A N 1
ATOM 750 C CA . ALA A 1 90 ? -9.382 -5.355 5.392 1.00 98.19 90 ALA A CA 1
ATOM 751 C C . ALA A 1 90 ? -10.747 -4.805 4.962 1.00 98.19 90 ALA A C 1
ATOM 753 O O . ALA A 1 90 ? -11.772 -5.225 5.496 1.00 98.19 90 ALA A O 1
ATOM 754 N N . LEU A 1 91 ? -10.788 -3.949 3.935 1.00 98.06 91 LEU A N 1
ATOM 755 C CA . LEU A 1 91 ? -12.052 -3.471 3.361 1.00 98.06 91 LEU A CA 1
ATOM 756 C C . LEU A 1 91 ? -12.861 -4.603 2.716 1.00 98.06 91 LEU A C 1
ATOM 758 O O . LEU A 1 91 ? -14.084 -4.643 2.849 1.00 98.06 91 LEU A O 1
ATOM 762 N N . GLN A 1 92 ? -12.200 -5.541 2.034 1.00 97.00 92 GLN A N 1
ATOM 763 C CA . GLN A 1 92 ? -12.870 -6.703 1.455 1.00 97.00 92 GLN A CA 1
ATOM 764 C C . GLN A 1 92 ? -13.511 -7.582 2.536 1.00 97.00 92 GLN A C 1
ATOM 766 O O . GLN A 1 92 ? -14.668 -7.974 2.385 1.00 97.00 92 GLN A O 1
ATOM 771 N N . LYS A 1 93 ? -12.785 -7.875 3.621 1.00 97.25 93 LYS A N 1
ATOM 772 C CA . LYS A 1 93 ? -13.288 -8.644 4.765 1.00 97.25 93 LYS A CA 1
ATOM 773 C C . LYS A 1 93 ? -14.412 -7.895 5.481 1.00 97.25 93 LYS A C 1
ATOM 775 O O . LYS A 1 93 ? -15.444 -8.488 5.763 1.00 97.25 93 LYS A O 1
ATOM 780 N N . LEU A 1 94 ? -14.273 -6.585 5.686 1.00 97.06 94 LEU A N 1
ATOM 781 C CA . LEU A 1 94 ? -15.319 -5.739 6.263 1.00 97.06 94 LEU A CA 1
ATOM 782 C C . LEU A 1 94 ? -16.617 -5.776 5.443 1.00 97.06 94 LEU A C 1
ATOM 784 O O . LEU A 1 94 ? -17.693 -5.917 6.013 1.00 97.06 94 LEU A O 1
ATOM 788 N N . ASN A 1 95 ? -16.536 -5.717 4.111 1.00 95.94 95 ASN A N 1
ATOM 789 C CA . ASN A 1 95 ? -17.725 -5.803 3.256 1.00 95.94 95 ASN A CA 1
ATOM 790 C C . ASN A 1 95 ? -18.494 -7.126 3.435 1.00 95.94 95 ASN A C 1
ATOM 792 O O . ASN A 1 95 ? -19.717 -7.145 3.294 1.00 95.94 95 ASN A O 1
ATOM 796 N N . GLN A 1 96 ? -17.809 -8.221 3.786 1.00 95.25 96 GLN A N 1
ATOM 797 C CA . GLN A 1 96 ? -18.450 -9.507 4.102 1.00 95.25 96 GLN A CA 1
ATOM 798 C C . GLN A 1 96 ? -19.211 -9.473 5.434 1.00 95.25 96 GLN A C 1
ATOM 800 O O . GLN A 1 96 ? -20.106 -10.286 5.639 1.00 95.25 96 GLN A O 1
ATOM 805 N N . LEU A 1 97 ? -18.886 -8.525 6.316 1.00 94.69 97 LEU A N 1
ATOM 806 C CA . LEU A 1 97 ? -19.547 -8.314 7.604 1.00 94.69 97 LEU A CA 1
ATOM 807 C C . LEU A 1 97 ? -20.688 -7.290 7.525 1.00 94.69 97 LEU A C 1
ATOM 809 O O . LEU A 1 97 ? -21.298 -6.992 8.547 1.00 94.69 97 LEU A O 1
ATOM 813 N N . SER A 1 98 ? -21.008 -6.760 6.341 1.00 90.62 98 SER A N 1
ATOM 814 C CA . SER A 1 98 ? -21.986 -5.670 6.167 1.00 90.62 98 SER A CA 1
ATOM 815 C C . SER A 1 98 ? -23.374 -5.959 6.756 1.00 90.62 98 SER A C 1
ATOM 817 O O . SER A 1 98 ? -24.028 -5.044 7.253 1.00 90.62 98 SER A O 1
ATOM 819 N N . SER A 1 99 ? -23.810 -7.222 6.796 1.00 95.06 99 SER A N 1
ATOM 820 C CA . SER A 1 99 ? -25.082 -7.622 7.418 1.00 95.06 99 SER A CA 1
ATOM 821 C C . SER A 1 99 ? -25.127 -7.427 8.939 1.00 95.06 99 SER A C 1
ATOM 823 O O . SER A 1 99 ? -26.205 -7.468 9.521 1.00 95.06 99 SER A O 1
ATOM 825 N N . THR A 1 100 ? -23.980 -7.227 9.592 1.00 95.38 100 THR A N 1
ATOM 826 C CA . THR A 1 100 ? -23.888 -6.971 11.041 1.00 95.38 100 THR A CA 1
ATOM 827 C C . THR A 1 100 ? -24.100 -5.501 11.408 1.00 95.38 100 THR A C 1
ATOM 829 O O . THR A 1 100 ? -24.168 -5.175 12.589 1.00 95.38 100 THR A O 1
ATOM 832 N N . GLY A 1 101 ? -24.182 -4.604 10.418 1.00 95.12 101 GLY A N 1
ATOM 833 C CA . GLY A 1 101 ? -24.245 -3.156 10.635 1.00 95.12 101 GLY A CA 1
ATOM 834 C C . GLY A 1 101 ? -22.888 -2.497 10.916 1.00 95.12 101 GLY A C 1
ATOM 835 O O . GLY A 1 101 ? -22.836 -1.281 11.072 1.00 95.12 101 GLY A O 1
ATOM 836 N N . VAL A 1 102 ? -21.794 -3.267 10.955 1.00 95.62 102 VAL A N 1
ATOM 837 C CA . VAL A 1 102 ? -20.428 -2.742 11.102 1.00 95.62 102 VAL A CA 1
ATOM 838 C C . VAL A 1 102 ? -19.930 -2.170 9.776 1.00 95.62 102 VAL A C 1
ATOM 840 O O . VAL A 1 102 ? -20.041 -2.797 8.721 1.00 95.62 102 VAL A O 1
ATOM 843 N N . ASP A 1 103 ? -19.321 -0.990 9.845 1.00 96.50 103 ASP A N 1
ATOM 844 C CA . ASP A 1 103 ? -18.701 -0.299 8.719 1.00 96.50 103 ASP A CA 1
ATOM 845 C C . ASP A 1 103 ? -17.274 0.178 9.046 1.00 96.50 103 ASP A C 1
ATOM 847 O O . ASP A 1 103 ? -16.724 -0.073 10.119 1.00 96.50 103 ASP A O 1
ATOM 851 N N . LYS A 1 104 ? -16.642 0.893 8.109 1.00 97.38 104 LYS A N 1
ATOM 852 C CA . LYS A 1 104 ? -15.250 1.340 8.270 1.00 97.38 104 LYS A CA 1
ATOM 853 C C . LYS A 1 104 ? -15.077 2.436 9.327 1.00 97.38 104 LYS A C 1
ATOM 855 O O . LYS A 1 104 ? -13.941 2.707 9.712 1.00 97.38 104 LYS A O 1
ATOM 860 N N . TYR A 1 105 ? -16.157 3.097 9.737 1.00 97.62 105 TYR A N 1
ATOM 861 C CA . TYR A 1 105 ? -16.161 4.156 10.747 1.00 97.62 105 TYR A CA 1
ATOM 862 C C . TYR A 1 105 ? -16.490 3.627 12.142 1.00 97.62 105 TYR A C 1
ATOM 864 O O . TYR A 1 105 ? -16.274 4.334 13.125 1.00 97.62 105 TYR A O 1
ATOM 872 N N . THR A 1 106 ? -16.963 2.385 12.232 1.00 97.38 106 THR A N 1
ATOM 873 C CA . THR A 1 106 ? -17.202 1.695 13.495 1.00 97.38 106 THR A CA 1
ATOM 874 C C . THR A 1 106 ? -15.918 1.653 14.326 1.00 97.38 106 THR A C 1
ATOM 876 O O . THR A 1 106 ? -14.829 1.373 13.812 1.00 97.38 106 THR A O 1
ATOM 879 N N . THR A 1 107 ? -16.050 1.954 15.620 1.00 97.88 107 THR A N 1
ATOM 880 C CA . THR A 1 107 ? -14.930 1.955 16.563 1.00 97.88 107 THR A CA 1
ATOM 881 C C . THR A 1 107 ? -14.283 0.575 16.625 1.00 97.88 107 THR A C 1
ATOM 883 O O . THR A 1 107 ? -14.953 -0.422 16.889 1.00 97.88 107 THR A O 1
ATOM 886 N N . MET A 1 108 ? -12.969 0.528 16.422 1.00 96.19 108 MET A N 1
ATOM 887 C CA . MET A 1 108 ? -12.170 -0.694 16.450 1.00 96.19 108 MET A CA 1
ATOM 888 C C . MET A 1 108 ? -11.088 -0.569 17.521 1.00 96.19 108 MET A C 1
ATOM 890 O O . MET A 1 108 ? -9.998 -0.069 17.253 1.00 96.19 108 MET A O 1
ATOM 894 N N . VAL A 1 109 ? -11.399 -1.006 18.741 1.00 95.50 109 VAL A N 1
ATOM 895 C CA . VAL A 1 109 ? -10.419 -1.065 19.834 1.00 95.50 109 VAL A CA 1
ATOM 896 C C . VAL A 1 109 ? -9.606 -2.354 19.772 1.00 95.50 109 VAL A C 1
ATOM 898 O O . VAL A 1 109 ? -10.092 -3.381 19.299 1.00 95.50 109 VAL A O 1
ATOM 901 N N . ALA A 1 110 ? -8.371 -2.297 20.259 1.00 93.44 110 ALA A N 1
ATOM 902 C CA . ALA A 1 110 ? -7.492 -3.452 20.377 1.00 93.44 110 ALA A CA 1
ATOM 903 C C . ALA A 1 110 ? -7.046 -3.603 21.830 1.00 93.44 110 ALA A C 1
ATOM 905 O O . ALA A 1 110 ? -6.576 -2.636 22.429 1.00 93.44 110 ALA A O 1
ATOM 906 N N . ASP A 1 111 ? -7.176 -4.810 22.368 1.00 91.94 111 ASP A N 1
ATOM 907 C CA . ASP A 1 111 ? -6.604 -5.189 23.658 1.00 91.94 111 ASP A CA 1
ATOM 908 C C . ASP A 1 111 ? -5.340 -6.043 23.445 1.00 91.94 111 ASP A C 1
ATOM 910 O O . ASP A 1 111 ? -4.952 -6.333 22.310 1.00 91.94 111 ASP A O 1
ATOM 914 N N . SER A 1 112 ? -4.679 -6.432 24.529 1.00 91.44 112 SER A N 1
ATOM 915 C CA . SER A 1 112 ? -3.467 -7.242 24.516 1.00 91.44 112 SER A CA 1
ATOM 916 C C . SER A 1 112 ? -3.706 -8.583 25.204 1.00 91.44 112 SER A C 1
ATOM 918 O O . SER A 1 112 ? -4.069 -8.642 26.374 1.00 91.44 112 SER A O 1
ATOM 920 N N . SER A 1 113 ? -3.457 -9.680 24.489 1.00 89.00 113 SER A N 1
ATOM 921 C CA . SER A 1 113 ? -3.432 -11.039 25.039 1.00 89.00 113 SER A CA 1
ATOM 922 C C . SER A 1 113 ? -2.008 -11.548 25.310 1.00 89.00 113 SER A C 1
ATOM 924 O O . SER A 1 113 ? -1.839 -12.679 25.761 1.00 89.00 113 SER A O 1
ATOM 926 N N . TYR A 1 114 ? -0.970 -10.757 25.004 1.00 87.56 114 TYR A N 1
ATOM 927 C CA . TYR A 1 114 ? 0.444 -11.101 25.216 1.00 87.56 114 TYR A CA 1
ATOM 928 C C . TYR A 1 114 ? 1.329 -9.834 25.258 1.00 87.56 114 TYR A C 1
ATOM 930 O O . TYR A 1 114 ? 1.066 -8.912 24.490 1.00 87.56 114 TYR A O 1
ATOM 938 N N . PRO A 1 115 ? 2.439 -9.773 26.031 1.00 87.94 115 PRO A N 1
ATOM 939 C CA . PRO A 1 115 ? 3.214 -8.541 26.262 1.00 87.94 115 PRO A CA 1
ATOM 940 C C . PRO A 1 115 ? 3.732 -7.779 25.033 1.00 87.94 115 PRO A C 1
ATOM 942 O O . PRO A 1 115 ? 4.098 -6.615 25.152 1.00 87.94 115 PRO A O 1
ATOM 945 N N . ARG A 1 116 ? 3.805 -8.414 23.857 1.00 87.25 116 ARG A N 1
ATOM 946 C CA . ARG A 1 116 ? 4.216 -7.749 22.606 1.00 87.25 116 ARG A CA 1
ATOM 947 C C . ARG A 1 116 ? 3.064 -7.092 21.838 1.00 87.25 116 ARG A C 1
ATOM 949 O O . ARG A 1 116 ? 3.329 -6.397 20.863 1.00 87.25 116 ARG A O 1
ATOM 956 N N . GLN A 1 117 ? 1.812 -7.308 22.239 1.00 89.25 117 GLN A N 1
ATOM 957 C CA . GLN A 1 117 ? 0.658 -6.625 21.660 1.00 89.25 117 GLN A CA 1
ATOM 958 C C . GLN A 1 117 ? 0.416 -5.291 22.361 1.00 89.25 117 GLN A C 1
ATOM 960 O O . GLN A 1 117 ? 0.497 -5.184 23.586 1.00 89.25 117 GLN A O 1
ATOM 965 N N . THR A 1 118 ? 0.091 -4.278 21.563 1.00 91.19 118 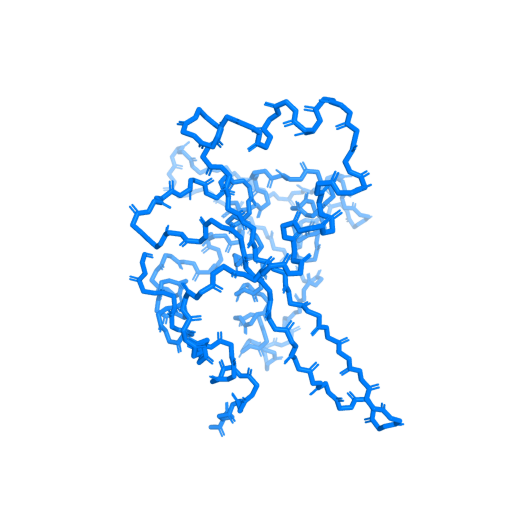THR A N 1
ATOM 966 C CA . THR A 1 118 ? -0.160 -2.912 22.020 1.00 91.19 118 THR A CA 1
ATOM 967 C C . THR A 1 118 ? -1.656 -2.632 22.076 1.00 91.19 118 THR A C 1
ATOM 969 O O . THR A 1 118 ? -2.363 -2.791 21.082 1.00 91.19 118 THR A O 1
ATOM 972 N N . VAL A 1 119 ? -2.127 -2.178 23.235 1.00 94.62 119 VAL A N 1
ATOM 973 C CA . VAL A 1 119 ? -3.522 -1.780 23.454 1.00 94.62 119 VAL A CA 1
ATOM 974 C C . VAL A 1 119 ? -3.811 -0.460 22.732 1.00 94.62 119 VAL A C 1
ATOM 976 O O . VAL A 1 119 ? -3.009 0.473 22.790 1.00 94.62 119 VAL A O 1
ATOM 979 N N . VAL A 1 120 ? -4.970 -0.353 22.079 1.00 95.44 120 VAL A N 1
ATOM 980 C CA . VAL A 1 120 ? -5.451 0.874 21.426 1.00 95.44 120 VAL A CA 1
ATOM 981 C C . VAL A 1 120 ? -6.925 1.087 21.758 1.00 95.44 120 VAL A C 1
ATOM 983 O O . VAL A 1 120 ? -7.805 0.479 21.155 1.00 95.44 120 VAL A O 1
ATOM 986 N N . MET A 1 121 ? -7.191 1.989 22.705 1.00 96.69 121 MET A N 1
ATOM 987 C CA . MET A 1 121 ? -8.555 2.364 23.121 1.00 96.69 121 MET A CA 1
ATOM 988 C C . MET A 1 121 ? -8.990 3.736 22.595 1.00 96.69 121 MET A C 1
ATOM 990 O O . MET A 1 121 ? -10.178 4.043 22.550 1.00 96.69 121 MET A O 1
ATOM 994 N N . LYS A 1 122 ? -8.025 4.582 22.226 1.00 97.19 122 LYS A N 1
ATOM 995 C CA . LYS A 1 122 ? -8.227 5.955 21.752 1.00 97.19 122 LYS A CA 1
ATOM 996 C C . LYS A 1 122 ? -7.256 6.238 20.615 1.00 97.19 122 LYS A C 1
ATOM 998 O O . LYS A 1 122 ? -6.175 5.656 20.567 1.00 97.19 122 LYS A O 1
ATOM 1003 N N . ASP A 1 123 ? -7.634 7.157 19.739 1.00 97.38 123 ASP A N 1
ATOM 1004 C CA . ASP A 1 123 ? -6.767 7.678 18.687 1.00 97.38 123 ASP A CA 1
ATOM 1005 C C . ASP A 1 123 ? -6.965 9.194 18.595 1.00 97.38 123 ASP A C 1
ATOM 1007 O O . ASP A 1 123 ? -7.947 9.675 18.033 1.00 97.38 123 ASP A O 1
ATOM 1011 N N . SER A 1 124 ? -6.034 9.959 19.168 1.00 96.94 124 SER A N 1
ATOM 1012 C CA . SER A 1 124 ? -6.084 11.426 19.166 1.00 96.94 124 SER A CA 1
ATOM 1013 C C . SER A 1 124 ? -5.885 12.041 17.779 1.00 96.94 124 SER A C 1
ATOM 1015 O O . SER A 1 124 ? -6.187 13.216 17.588 1.00 96.94 124 SER A O 1
ATOM 1017 N N . SER A 1 125 ? -5.399 11.266 16.802 1.00 96.69 125 SER A N 1
ATOM 1018 C CA . SER A 1 125 ? -5.288 11.703 15.407 1.00 96.69 125 SER A CA 1
ATOM 1019 C C . SER A 1 125 ? -6.602 11.547 14.628 1.00 96.69 125 SER A C 1
ATOM 1021 O O . SER A 1 125 ? -6.725 12.063 13.511 1.00 96.69 125 SER A O 1
ATOM 1023 N N . ALA A 1 126 ? -7.585 10.833 15.188 1.00 97.50 126 ALA A N 1
ATOM 1024 C CA . ALA A 1 126 ? -8.936 10.738 14.649 1.00 97.50 126 ALA A CA 1
ATOM 1025 C C . ALA A 1 126 ? -9.810 11.888 15.156 1.00 97.50 126 ALA A C 1
ATOM 1027 O O . ALA A 1 126 ? -9.782 12.251 16.327 1.00 97.50 126 ALA A O 1
ATOM 1028 N N . GLN A 1 127 ? -10.680 12.397 14.282 1.00 95.38 127 GLN A N 1
ATOM 1029 C CA . GLN A 1 127 ? -11.648 13.440 14.635 1.00 95.38 127 GLN A CA 1
ATOM 1030 C C . GLN A 1 127 ? -12.616 13.001 15.748 1.00 95.38 127 GLN A C 1
ATOM 1032 O O . GLN A 1 127 ? -13.030 13.823 16.557 1.00 95.38 127 GLN A O 1
ATOM 1037 N N . SER A 1 128 ? -12.965 11.713 15.804 1.00 96.38 128 SER A N 1
ATOM 1038 C CA . SER A 1 128 ? -13.807 11.135 16.859 1.00 96.38 128 SER A CA 1
ATOM 1039 C C . SER A 1 128 ? -13.056 10.867 18.170 1.00 96.38 128 SER A C 1
ATOM 1041 O O . SER A 1 128 ? -13.684 10.497 19.157 1.00 96.38 128 SER A O 1
ATOM 1043 N N . GLY A 1 129 ? -11.721 10.977 18.184 1.00 97.94 129 GLY A N 1
ATOM 1044 C CA . GLY A 1 129 ? -10.873 10.526 19.292 1.00 97.94 129 GLY A CA 1
ATOM 1045 C C . GLY A 1 129 ? -10.784 9.000 19.444 1.00 97.94 129 GLY A C 1
ATOM 1046 O O . GLY A 1 129 ? -10.164 8.514 20.395 1.00 97.94 129 GLY A O 1
ATOM 1047 N N . LEU A 1 130 ? -11.401 8.237 18.533 1.00 98.38 130 LEU A N 1
ATOM 1048 C CA . LEU A 1 130 ? -11.516 6.781 18.597 1.00 98.38 130 LEU A CA 1
ATOM 1049 C C . LEU A 1 130 ? -10.893 6.110 17.362 1.00 98.38 130 LEU A C 1
ATOM 1051 O O . LEU A 1 130 ? -11.025 6.626 16.246 1.00 98.38 130 LEU A O 1
ATOM 1055 N N . PRO A 1 131 ? -10.248 4.943 17.535 1.00 98.19 131 PRO A N 1
ATOM 1056 C CA . PRO A 1 131 ? -9.709 4.174 16.422 1.00 98.19 131 PRO A CA 1
ATOM 1057 C C . PRO A 1 131 ? -10.826 3.605 15.538 1.00 98.19 131 PRO A C 1
ATOM 1059 O O . PRO A 1 131 ? -11.867 3.171 16.026 1.00 98.19 131 PRO A O 1
ATOM 1062 N N . SER A 1 132 ? -10.594 3.563 14.228 1.00 98.44 132 SER A N 1
ATOM 1063 C CA . SER A 1 132 ? -11.486 2.933 13.246 1.00 98.44 132 SER A CA 1
ATOM 1064 C C . SER A 1 132 ? -10.683 2.437 12.045 1.00 98.44 132 SER A C 1
ATOM 1066 O O . SER A 1 132 ? -9.583 2.932 11.777 1.00 98.44 132 SER A O 1
ATOM 1068 N N . MET A 1 133 ? -11.241 1.502 11.271 1.00 98.06 133 MET A N 1
ATOM 1069 C CA . MET A 1 133 ? -10.595 1.023 10.043 1.00 98.06 133 MET A CA 1
ATOM 1070 C C . MET A 1 133 ? -10.323 2.173 9.061 1.00 98.06 133 MET A C 1
ATOM 1072 O O . MET A 1 133 ? -9.247 2.237 8.469 1.00 98.06 133 MET A O 1
ATOM 1076 N N . ALA A 1 134 ? -11.258 3.118 8.923 1.00 98.38 134 ALA A N 1
ATOM 1077 C CA . ALA A 1 134 ? -11.084 4.309 8.097 1.00 98.38 134 ALA A CA 1
ATOM 1078 C C . ALA A 1 134 ? -9.880 5.149 8.549 1.00 98.38 134 ALA A C 1
ATOM 1080 O O . ALA A 1 134 ? -9.098 5.596 7.706 1.00 98.38 134 ALA A O 1
ATOM 1081 N N . GLN A 1 135 ? -9.701 5.328 9.862 1.00 98.56 135 GLN A N 1
ATOM 1082 C CA . GLN A 1 135 ? -8.558 6.056 10.402 1.00 98.56 135 GLN A CA 1
ATOM 1083 C C . GLN A 1 135 ? -7.245 5.302 10.172 1.00 98.56 135 GLN A C 1
ATOM 1085 O O . GLN A 1 135 ? -6.273 5.905 9.720 1.00 98.56 135 GLN A O 1
ATOM 1090 N N . TYR A 1 136 ? -7.207 3.986 10.395 1.00 98.50 136 TYR A N 1
ATOM 1091 C CA . TYR A 1 136 ? -6.005 3.190 10.134 1.00 98.50 136 TYR A CA 1
ATOM 1092 C C . TYR A 1 136 ? -5.586 3.242 8.663 1.00 98.50 136 TYR A C 1
ATOM 1094 O O . TYR A 1 136 ? -4.423 3.506 8.358 1.00 98.50 136 TYR A O 1
ATOM 1102 N N . ILE A 1 137 ? -6.537 3.092 7.742 1.00 98.62 137 ILE A N 1
ATOM 1103 C CA . ILE A 1 137 ? -6.280 3.212 6.303 1.00 98.62 137 ILE A CA 1
ATOM 1104 C C . ILE A 1 137 ? -5.743 4.609 5.962 1.00 98.62 137 ILE A C 1
ATOM 1106 O O . ILE A 1 137 ? -4.765 4.730 5.222 1.00 98.62 137 ILE A O 1
ATOM 1110 N N . LYS A 1 138 ? -6.326 5.668 6.539 1.00 98.50 138 LYS A N 1
ATOM 1111 C CA . LYS A 1 138 ? -5.833 7.040 6.365 1.00 98.50 138 LYS A CA 1
ATOM 1112 C C . LYS A 1 138 ? -4.385 7.179 6.838 1.00 98.50 138 LYS A C 1
ATOM 1114 O O . LYS A 1 138 ? -3.570 7.718 6.100 1.00 98.50 138 LYS A O 1
ATOM 1119 N N . LYS A 1 139 ? -4.045 6.673 8.027 1.00 98.38 139 LYS A N 1
ATOM 1120 C CA . LYS A 1 139 ? -2.682 6.735 8.584 1.00 98.38 139 LYS A CA 1
ATOM 1121 C C . LYS A 1 139 ? -1.666 5.954 7.738 1.00 98.38 139 LYS A C 1
ATOM 1123 O O . LYS A 1 139 ? -0.562 6.448 7.514 1.00 98.38 139 LYS A O 1
ATOM 1128 N N . ILE A 1 140 ? -2.044 4.784 7.213 1.00 98.44 140 ILE A N 1
ATOM 1129 C CA . ILE A 1 140 ? -1.208 3.998 6.289 1.00 98.44 140 ILE A CA 1
ATOM 1130 C C . ILE A 1 140 ? -0.852 4.818 5.048 1.00 98.44 140 ILE A C 1
ATOM 1132 O O . ILE A 1 140 ? 0.317 4.898 4.685 1.00 98.44 140 ILE A O 1
ATOM 1136 N N . PHE A 1 141 ? -1.836 5.447 4.403 1.00 98.31 141 PHE A N 1
ATOM 1137 C CA . PHE A 1 141 ? -1.583 6.174 3.158 1.00 98.31 141 PHE A CA 1
ATOM 1138 C C . PHE A 1 141 ? -1.005 7.577 3.366 1.00 98.31 141 PHE A C 1
ATOM 1140 O O . PHE A 1 141 ? -0.296 8.065 2.491 1.00 98.31 141 PHE A O 1
ATOM 1147 N N . LEU A 1 142 ? -1.280 8.222 4.503 1.00 97.88 142 LEU A N 1
ATOM 1148 C CA . LEU A 1 142 ? -0.827 9.587 4.772 1.00 97.88 142 LEU A CA 1
ATOM 1149 C C . LEU A 1 142 ? 0.594 9.640 5.337 1.00 97.88 142 LEU A C 1
ATOM 1151 O O . LEU A 1 142 ? 1.368 10.510 4.952 1.00 97.88 142 LEU A O 1
ATOM 1155 N N . VAL A 1 143 ? 0.929 8.737 6.262 1.00 97.44 143 VAL A N 1
ATOM 1156 C CA . VAL A 1 143 ? 2.207 8.775 6.997 1.00 97.44 143 VAL A CA 1
ATOM 1157 C C . VAL A 1 143 ? 2.888 7.411 7.101 1.00 97.44 143 VAL A C 1
ATOM 1159 O O . VAL A 1 143 ? 3.856 7.267 7.840 1.00 97.44 143 VAL A O 1
ATOM 1162 N N . SER A 1 144 ? 2.417 6.399 6.362 1.00 97.94 144 SER A N 1
ATOM 1163 C CA . SER A 1 144 ? 2.978 5.043 6.402 1.00 97.94 144 SER A CA 1
ATOM 1164 C C . SER A 1 144 ? 3.034 4.466 7.823 1.00 97.94 144 SER A C 1
ATOM 1166 O O . SER A 1 144 ? 4.000 3.811 8.210 1.00 97.94 144 SER A O 1
ATOM 1168 N N . ASP A 1 145 ? 1.992 4.704 8.618 1.00 98.00 145 ASP A N 1
ATOM 1169 C CA . ASP A 1 145 ? 1.944 4.301 10.025 1.00 98.00 145 ASP A CA 1
ATOM 1170 C C . ASP A 1 145 ? 2.019 2.770 10.192 1.00 98.00 145 ASP A C 1
ATOM 1172 O O . ASP A 1 145 ? 1.244 2.020 9.589 1.00 98.00 145 ASP A O 1
ATOM 1176 N N . ASN A 1 146 ? 2.978 2.298 10.993 1.00 97.00 146 ASN A N 1
ATOM 1177 C CA . ASN A 1 146 ? 3.195 0.866 11.220 1.00 97.00 146 ASN A CA 1
ATOM 1178 C C . ASN A 1 146 ? 2.150 0.263 12.164 1.00 97.00 146 ASN A C 1
ATOM 1180 O O . ASN A 1 146 ? 1.731 -0.871 11.947 1.00 97.00 146 ASN A O 1
ATOM 1184 N N . ASP A 1 147 ? 1.688 1.010 13.168 1.00 95.12 147 ASP A N 1
ATOM 1185 C CA . ASP A 1 147 ? 0.688 0.505 14.111 1.00 95.12 147 ASP A CA 1
ATOM 1186 C C . ASP A 1 147 ? -0.657 0.299 13.418 1.00 95.12 147 ASP A C 1
ATOM 1188 O O . ASP A 1 147 ? -1.278 -0.748 13.566 1.00 95.12 147 ASP A O 1
ATOM 1192 N N . ALA A 1 148 ? -1.070 1.240 12.571 1.00 97.56 148 ALA A N 1
ATOM 1193 C CA . ALA A 1 148 ? -2.248 1.107 11.729 1.00 97.56 148 ALA A CA 1
ATOM 1194 C C . ALA A 1 148 ? -2.162 -0.127 10.821 1.00 97.56 148 ALA A C 1
ATOM 1196 O O . ALA A 1 148 ? -3.139 -0.864 10.697 1.00 97.56 148 ALA A O 1
ATOM 1197 N N . TYR A 1 149 ? -0.993 -0.389 10.226 1.00 97.88 149 TYR A N 1
ATOM 1198 C CA . TYR A 1 149 ? -0.766 -1.626 9.480 1.00 97.88 149 TYR A CA 1
ATOM 1199 C C . TYR A 1 149 ? -0.942 -2.867 10.361 1.00 97.88 149 TYR A C 1
ATOM 1201 O O . TYR A 1 149 ? -1.675 -3.772 9.967 1.00 97.88 149 TYR A O 1
ATOM 1209 N N . ASN A 1 150 ? -0.341 -2.892 11.553 1.00 95.94 150 ASN A N 1
ATOM 1210 C CA . ASN A 1 150 ? -0.454 -4.020 12.479 1.00 95.94 150 ASN A CA 1
ATOM 1211 C C . ASN A 1 150 ? -1.918 -4.301 12.845 1.00 95.94 150 ASN A C 1
ATOM 1213 O O . ASN A 1 150 ? -2.336 -5.454 12.819 1.00 95.94 150 ASN A O 1
ATOM 1217 N N . ARG A 1 151 ? -2.728 -3.261 13.084 1.00 97.12 151 ARG A N 1
ATOM 1218 C CA . ARG A 1 151 ? -4.164 -3.411 13.376 1.00 97.12 151 ARG A CA 1
ATOM 1219 C C . ARG A 1 151 ? -4.942 -4.021 12.212 1.00 97.12 151 ARG A C 1
ATOM 1221 O O . ARG A 1 151 ? -5.785 -4.890 12.425 1.00 97.12 151 ARG A O 1
ATOM 1228 N N . LEU A 1 152 ? -4.652 -3.614 10.973 1.00 98.00 152 LEU A N 1
ATOM 1229 C CA . LEU A 1 152 ? -5.295 -4.216 9.798 1.00 98.00 152 LEU A CA 1
ATOM 1230 C C . LEU A 1 152 ? -4.791 -5.639 9.529 1.00 98.00 152 LEU A C 1
ATOM 1232 O O . LEU A 1 152 ? -5.571 -6.493 9.111 1.00 98.00 152 LEU A O 1
ATOM 1236 N N . TYR A 1 153 ? -3.514 -5.915 9.796 1.00 96.81 153 TYR A N 1
ATOM 1237 C CA . TYR A 1 153 ? -2.948 -7.259 9.711 1.00 96.81 153 TYR A CA 1
ATOM 1238 C C . TYR A 1 153 ? -3.603 -8.207 10.724 1.00 96.81 153 TYR A C 1
ATOM 1240 O O . TYR A 1 153 ? -4.030 -9.296 10.350 1.00 96.81 153 TYR A O 1
ATOM 1248 N N . GLU A 1 154 ? -3.755 -7.780 11.979 1.00 95.44 154 GLU A N 1
ATOM 1249 C CA . GLU A 1 154 ? -4.449 -8.529 13.034 1.00 95.44 154 GLU A CA 1
ATOM 1250 C C . GLU A 1 154 ? -5.922 -8.764 12.688 1.00 95.44 154 GLU A C 1
ATOM 1252 O O . GLU A 1 154 ? -6.410 -9.886 12.809 1.00 95.44 154 GLU A O 1
ATOM 1257 N N . PHE A 1 155 ? -6.621 -7.736 12.189 1.00 96.75 155 PHE A N 1
ATOM 1258 C CA . PHE A 1 155 ? -8.007 -7.870 11.742 1.00 96.75 155 PHE A CA 1
ATOM 1259 C C . PHE A 1 155 ? -8.155 -8.886 10.612 1.00 96.75 155 PHE A C 1
ATOM 1261 O O . PHE A 1 155 ? -9.091 -9.689 10.614 1.00 96.75 155 PHE A O 1
ATOM 1268 N N . ASN A 1 156 ? -7.253 -8.862 9.632 1.00 97.81 156 ASN A N 1
ATOM 1269 C CA . ASN A 1 156 ? -7.291 -9.805 8.525 1.00 97.81 156 ASN A CA 1
ATOM 1270 C C . ASN A 1 156 ? -6.943 -11.222 8.991 1.00 97.81 156 ASN A C 1
ATOM 1272 O O . ASN A 1 156 ? -7.716 -12.149 8.731 1.00 97.81 156 ASN A O 1
ATOM 1276 N N . GLY A 1 157 ? -5.827 -11.363 9.705 1.00 96.50 157 GLY A N 1
ATOM 1277 C CA . GLY A 1 157 ? -5.171 -12.626 10.020 1.00 96.50 157 GLY A CA 1
ATOM 1278 C C . GLY A 1 157 ? -4.294 -13.126 8.865 1.00 96.50 157 GLY A C 1
ATOM 1279 O O . GLY A 1 157 ? -4.641 -12.978 7.691 1.00 96.50 157 GLY A O 1
ATOM 1280 N N . GLN A 1 158 ? -3.169 -13.765 9.204 1.00 96.25 158 GLN A N 1
ATOM 1281 C CA . GLN A 1 158 ? -2.184 -14.273 8.237 1.00 96.25 158 GLN A CA 1
ATOM 1282 C C . GLN A 1 158 ? -2.815 -15.208 7.194 1.00 96.25 158 GLN A C 1
ATOM 1284 O O . GLN A 1 158 ? -2.612 -15.028 5.995 1.00 96.25 158 GLN A O 1
ATOM 1289 N N . GLN A 1 159 ? -3.599 -16.190 7.653 1.00 97.25 159 GLN A N 1
ATOM 1290 C CA . GLN A 1 159 ? -4.213 -17.196 6.785 1.00 97.25 159 GLN A CA 1
ATOM 1291 C C . GLN A 1 159 ? -5.127 -16.551 5.740 1.00 97.25 159 GLN A C 1
ATOM 1293 O O . GLN A 1 159 ? -4.956 -16.786 4.548 1.00 97.25 159 GLN A O 1
ATOM 1298 N N . PHE A 1 160 ? -6.051 -15.689 6.176 1.00 97.06 160 PHE A N 1
ATOM 1299 C CA . PHE A 1 160 ? -6.970 -14.999 5.273 1.00 97.06 160 PHE A CA 1
ATOM 1300 C C . PHE A 1 160 ? -6.218 -14.172 4.229 1.00 97.06 160 PHE A C 1
ATOM 1302 O O . PHE A 1 160 ? -6.583 -14.197 3.055 1.00 97.06 160 PHE A O 1
ATOM 1309 N N . MET A 1 161 ? -5.168 -13.447 4.638 1.00 97.00 161 MET A N 1
ATOM 1310 C CA . MET A 1 161 ? -4.380 -12.647 3.701 1.00 97.00 161 MET A CA 1
ATOM 1311 C C . MET A 1 161 ? -3.714 -13.516 2.638 1.00 97.00 161 MET A C 1
ATOM 1313 O O . MET A 1 161 ? -3.885 -13.247 1.451 1.00 97.00 161 MET A O 1
ATOM 1317 N N . ASN A 1 162 ? -3.016 -14.572 3.056 1.00 95.81 162 ASN A N 1
ATOM 1318 C CA . ASN A 1 162 ? -2.316 -15.471 2.143 1.00 95.81 162 ASN A CA 1
ATOM 1319 C C . ASN A 1 162 ? -3.287 -16.154 1.176 1.00 95.81 162 ASN A C 1
ATOM 1321 O O . ASN A 1 162 ? -3.116 -16.056 -0.034 1.00 95.81 162 ASN A O 1
ATOM 1325 N N . GLU A 1 163 ? -4.365 -16.757 1.683 1.00 96.62 163 GLU A N 1
ATOM 1326 C CA . GLU A 1 163 ? -5.355 -17.438 0.844 1.00 96.62 163 GLU A CA 1
ATOM 1327 C C . GLU A 1 163 ? -6.001 -16.497 -0.178 1.00 96.62 163 GLU A C 1
ATOM 1329 O O . GLU A 1 163 ? -6.222 -16.886 -1.327 1.00 96.62 163 GLU A O 1
ATOM 1334 N N . LYS A 1 164 ? -6.299 -15.248 0.207 1.00 96.38 164 LYS A N 1
ATOM 1335 C CA . LYS A 1 164 ? -6.882 -14.265 -0.715 1.00 96.38 164 LYS A CA 1
ATOM 1336 C C . LYS A 1 164 ? -5.894 -13.810 -1.778 1.00 96.38 164 LYS A C 1
ATOM 1338 O O . LYS A 1 164 ? -6.291 -13.694 -2.934 1.00 96.38 164 LYS A O 1
ATOM 1343 N N . LEU A 1 165 ? -4.635 -13.585 -1.414 1.00 95.06 165 LEU A N 1
ATOM 1344 C CA . LEU A 1 165 ? -3.588 -13.214 -2.365 1.00 95.06 165 LEU A CA 1
ATOM 1345 C C . LEU A 1 165 ? -3.290 -14.357 -3.346 1.00 95.06 165 LEU A C 1
ATOM 1347 O O . LEU A 1 165 ? -3.243 -14.117 -4.553 1.00 95.06 165 LEU A O 1
ATOM 1351 N N . TRP A 1 166 ? -3.230 -15.604 -2.873 1.00 96.38 166 TRP A N 1
ATOM 1352 C CA . TRP A 1 166 ? -3.086 -16.785 -3.731 1.00 96.38 166 TRP A CA 1
ATOM 1353 C C . TRP A 1 166 ? -4.260 -16.942 -4.701 1.00 96.38 166 TRP A C 1
ATOM 1355 O O . TRP A 1 166 ? -4.049 -17.164 -5.891 1.00 96.38 166 TRP A O 1
ATOM 1365 N N . GLN A 1 167 ? -5.499 -16.748 -4.231 1.00 95.44 167 GLN A N 1
ATOM 1366 C CA . GLN A 1 167 ? -6.698 -16.749 -5.086 1.00 95.44 167 GLN A CA 1
ATOM 1367 C C . GLN A 1 167 ? -6.662 -15.658 -6.169 1.00 95.44 167 GLN A C 1
ATOM 1369 O O . GLN A 1 167 ? -7.308 -15.802 -7.205 1.00 95.44 167 GLN A O 1
ATOM 1374 N N . MET A 1 168 ? -5.923 -14.572 -5.937 1.00 93.75 168 MET A N 1
ATOM 1375 C CA . MET A 1 168 ? -5.705 -13.481 -6.890 1.00 93.75 168 MET A CA 1
ATOM 1376 C C . MET A 1 168 ? -4.494 -13.714 -7.814 1.00 93.75 168 MET A C 1
ATOM 1378 O O . MET A 1 168 ? -4.249 -12.898 -8.699 1.00 93.75 168 MET A O 1
ATOM 1382 N N . GLY A 1 169 ? -3.758 -14.817 -7.642 1.00 93.56 169 GLY A N 1
ATOM 1383 C CA . GLY A 1 169 ? -2.587 -15.175 -8.448 1.00 93.56 169 GLY A CA 1
ATOM 1384 C C . GLY A 1 169 ? -1.246 -14.658 -7.918 1.00 93.56 169 GLY A C 1
ATOM 1385 O O . GLY A 1 169 ? -0.245 -14.784 -8.617 1.00 93.56 169 GLY A O 1
ATOM 1386 N N . TYR A 1 170 ? -1.199 -14.103 -6.703 1.00 90.44 170 TYR A N 1
ATOM 1387 C CA . TYR A 1 170 ? 0.045 -13.692 -6.041 1.00 90.44 170 TYR A CA 1
ATOM 1388 C C . TYR A 1 170 ? 0.586 -14.850 -5.196 1.00 90.44 170 TYR A C 1
ATOM 1390 O O . TYR A 1 170 ? 0.255 -14.943 -4.019 1.00 90.44 170 TYR A O 1
ATOM 1398 N N . ILE A 1 171 ? 1.341 -15.762 -5.814 1.00 85.62 171 ILE A N 1
ATOM 1399 C CA . ILE A 1 171 ? 1.793 -17.033 -5.206 1.00 85.62 171 ILE A CA 1
ATOM 1400 C C . ILE A 1 171 ? 3.225 -17.014 -4.654 1.00 85.62 171 ILE A C 1
ATOM 1402 O O . ILE A 1 171 ? 3.634 -17.998 -4.039 1.00 85.62 171 ILE A O 1
ATOM 1406 N N . ASP A 1 172 ? 3.955 -15.927 -4.899 1.00 73.88 172 ASP A N 1
ATOM 1407 C CA . ASP A 1 172 ? 5.357 -15.745 -4.505 1.00 73.88 172 ASP A CA 1
ATOM 1408 C C . ASP A 1 172 ? 5.513 -15.227 -3.064 1.00 73.88 172 ASP A C 1
ATOM 1410 O O . ASP A 1 172 ? 4.596 -14.523 -2.570 1.00 73.88 172 ASP A O 1
#

Sequence (172 aa):
MFTSKAFETFLMVKSYQDTTFLRNLLISKASDSLKSILAKPEVFRYQLIYTRIDRDKRNRPTFTNYQFRLNKNEYFNPASMV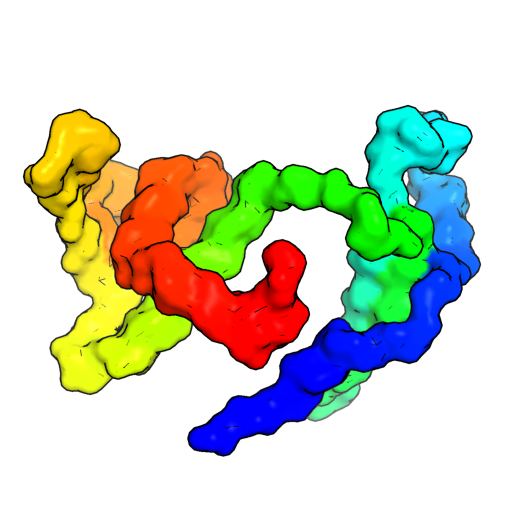KMPAAFLALQKLNQLSSTGVDKYTTMVADSSYPRQTVVMKDSSAQSGLPSMAQYIKKIFLVSDNDAYNRLYEFNGQQFMNEKLWQMGYID

Secondary structure (DSSP, 8-state):
----HHHHHHH-----PPPHHHHHHHHHH--HHHHHHHT-HHHH---EEEEEEEE-TT--EEEEEEEES--TTS----GGGGHHHHHHHHHHHHHHTGGGT--TTSB--B--SSTTSPPBS--TTSTTSS-BHHHHHHHHHHH--HHHHHHHHHHH-HHHHHHHHHHTT---

Radius of gyration: 20.54 Å; chains: 1; bounding box: 50×32×53 Å